Protein AF-A0A1Q3C6T0-F1 (afdb_monomer_lite)

Sequence (145 aa):
PLDIAKRVFYPDWHYYINHAQKTQTCYEFILVDTNSIKINPKPDPKNPRLITHTLVFIQKILTLSDWGQNPHHFKQFTASFDLPIYNYFDYMDAWKYTFLFQNIESRHSWFFCFHKTFGAILIHLYLPFNSNLFIVLQPIFIIYN

Foldseek 3Di:
DVVVQPVQDDVQADDHDPDPVLDLVVLVQLCVQVVQKDKDFDADPVGNVWGQEIEIEGEDDADPVNQVDDQPDWDAGPDDDPDGTDGNVSNLVSVVRNVSGATPVRRYYYHYHYDPPPPPVCVPPDPPPPDDDPPPPPDDPPPDD

Structure (mmCIF, N/CA/C/O backbone):
data_AF-A0A1Q3C6T0-F1
#
_entry.id   AF-A0A1Q3C6T0-F1
#
loop_
_atom_site.group_PDB
_atom_site.id
_atom_site.type_symbol
_atom_site.label_atom_id
_atom_site.label_alt_id
_atom_site.label_comp_id
_atom_site.label_asym_id
_atom_site.label_entity_id
_atom_site.label_seq_id
_atom_site.pdbx_PDB_ins_code
_atom_site.Cartn_x
_atom_site.Cartn_y
_atom_site.Cartn_z
_atom_site.occupancy
_atom_site.B_iso_or_equiv
_atom_site.auth_seq_id
_atom_site.auth_comp_id
_atom_site.auth_asym_id
_atom_site.auth_atom_id
_atom_site.pdbx_PDB_model_num
ATOM 1 N N . PRO A 1 1 ? 8.328 13.536 -24.450 1.00 53.31 1 PRO A N 1
ATOM 2 C CA . PRO A 1 1 ? 7.531 13.589 -23.193 1.00 53.31 1 PRO A CA 1
ATOM 3 C C . PRO A 1 1 ? 7.986 12.567 -22.137 1.00 53.31 1 PRO A C 1
ATOM 5 O O . PRO A 1 1 ? 8.275 12.964 -21.014 1.00 53.31 1 PRO A O 1
ATOM 8 N N . LEU A 1 2 ? 8.120 11.283 -22.506 1.00 51.09 2 LEU A N 1
ATOM 9 C CA . LEU A 1 2 ? 8.552 10.204 -21.602 1.00 51.09 2 LEU A CA 1
ATOM 10 C C . LEU A 1 2 ? 9.990 10.387 -21.071 1.00 51.09 2 LEU A C 1
ATOM 12 O O . LEU A 1 2 ? 10.247 10.163 -19.893 1.00 51.09 2 LEU A O 1
ATOM 16 N N . ASP A 1 3 ? 10.911 10.874 -21.907 1.00 54.38 3 ASP A N 1
ATOM 17 C CA . ASP A 1 3 ? 12.313 11.101 -21.510 1.00 54.38 3 ASP A CA 1
ATOM 18 C C . ASP A 1 3 ? 12.502 12.275 -20.540 1.00 54.38 3 ASP A C 1
ATOM 20 O O . ASP A 1 3 ? 13.463 12.306 -19.777 1.00 54.38 3 ASP A O 1
ATOM 24 N N . ILE A 1 4 ? 11.572 13.234 -20.544 1.00 54.47 4 ILE A N 1
ATOM 25 C CA . ILE A 1 4 ? 11.574 14.361 -19.602 1.00 54.47 4 ILE A CA 1
ATOM 26 C C . ILE A 1 4 ? 11.066 13.879 -18.239 1.00 54.47 4 ILE A C 1
ATOM 28 O O . ILE A 1 4 ? 11.700 14.150 -17.225 1.00 54.47 4 ILE A O 1
ATOM 32 N N . ALA A 1 5 ? 9.984 13.092 -18.221 1.00 49.66 5 ALA A N 1
ATOM 33 C CA . ALA A 1 5 ? 9.458 12.466 -17.008 1.00 49.66 5 ALA A CA 1
ATOM 34 C C . ALA A 1 5 ? 10.525 11.624 -16.282 1.00 49.66 5 ALA A C 1
ATOM 36 O O . ALA A 1 5 ? 10.726 11.794 -15.084 1.00 49.66 5 ALA A O 1
ATOM 37 N N . LYS A 1 6 ? 11.298 10.810 -17.015 1.00 54.69 6 LYS A N 1
ATOM 38 C CA . LYS A 1 6 ? 12.396 9.998 -16.453 1.00 54.69 6 LYS A CA 1
ATOM 39 C C . LYS A 1 6 ? 13.542 10.806 -15.824 1.00 54.69 6 LYS A C 1
ATOM 41 O O . LYS A 1 6 ? 14.308 10.244 -15.054 1.00 54.69 6 LYS A O 1
ATOM 46 N N . ARG A 1 7 ? 13.697 12.093 -16.168 1.00 56.75 7 ARG A N 1
ATOM 47 C CA . ARG A 1 7 ? 14.713 12.989 -15.575 1.00 56.75 7 ARG A CA 1
ATOM 48 C C . ARG A 1 7 ? 14.203 13.762 -14.360 1.00 56.75 7 ARG A C 1
ATOM 50 O O . ARG A 1 7 ? 15.014 14.241 -13.579 1.00 56.75 7 ARG A O 1
ATOM 57 N N . VAL A 1 8 ? 12.886 13.928 -14.242 1.00 54.75 8 VAL A N 1
ATOM 58 C CA . VAL A 1 8 ? 12.242 14.681 -13.153 1.00 54.75 8 VAL A CA 1
ATOM 59 C C . VAL A 1 8 ? 11.857 13.761 -11.993 1.00 54.75 8 VAL A C 1
ATOM 61 O O . VAL A 1 8 ? 11.873 14.189 -10.842 1.00 54.75 8 VAL A O 1
ATOM 64 N N . PHE A 1 9 ? 11.537 12.498 -12.275 1.00 49.41 9 PHE A N 1
ATOM 65 C CA . PHE A 1 9 ? 11.220 11.502 -11.256 1.00 49.41 9 PHE A CA 1
ATOM 66 C C . PHE A 1 9 ? 12.471 10.728 -10.824 1.00 49.41 9 PHE A C 1
ATOM 68 O O . PHE A 1 9 ? 13.374 10.492 -11.627 1.00 49.41 9 PHE A O 1
ATOM 75 N N . TYR A 1 10 ? 12.524 10.325 -9.550 1.00 51.66 10 TYR A N 1
ATOM 76 C CA . TYR A 1 10 ? 13.532 9.368 -9.087 1.00 51.66 10 TYR A CA 1
ATOM 77 C C . TYR A 1 10 ? 13.418 8.051 -9.883 1.00 51.66 10 TYR A C 1
ATOM 79 O O . TYR A 1 10 ? 12.330 7.732 -10.376 1.00 51.66 10 TYR A O 1
ATOM 87 N N . PRO A 1 11 ? 14.510 7.273 -10.020 1.00 50.84 11 PRO A N 1
ATOM 88 C CA . PRO A 1 11 ? 14.446 5.949 -10.632 1.00 50.84 11 PRO A CA 1
ATOM 89 C C . PRO A 1 11 ? 13.322 5.111 -9.996 1.00 50.84 11 PRO A C 1
ATOM 91 O O . PRO A 1 11 ? 13.189 5.093 -8.775 1.00 50.84 11 PRO A O 1
ATOM 94 N N . ASP A 1 12 ? 12.498 4.475 -10.836 1.00 53.84 12 ASP A N 1
ATOM 95 C CA . ASP A 1 12 ? 11.309 3.671 -10.484 1.00 53.84 12 ASP A CA 1
ATOM 96 C C . ASP A 1 12 ? 10.070 4.440 -9.981 1.00 53.84 12 ASP A C 1
ATOM 98 O O . ASP A 1 12 ? 9.114 3.832 -9.493 1.00 53.84 12 ASP A O 1
ATOM 102 N N . TRP A 1 13 ? 10.050 5.775 -10.074 1.00 50.19 13 TRP A N 1
ATOM 103 C CA . TRP A 1 13 ? 8.946 6.595 -9.559 1.00 50.19 13 TRP A CA 1
ATOM 104 C C . TRP A 1 13 ? 8.104 7.203 -10.686 1.00 50.19 13 TRP A C 1
ATOM 106 O O . TRP A 1 13 ? 8.623 7.677 -11.694 1.00 50.19 13 TRP A O 1
ATOM 116 N N . HIS A 1 14 ? 6.780 7.223 -10.492 1.00 55.97 14 HIS A N 1
ATOM 117 C CA . HIS A 1 14 ? 5.806 7.672 -11.502 1.00 55.97 14 HIS A CA 1
ATOM 118 C C . HIS A 1 14 ? 5.020 8.931 -11.085 1.00 55.97 14 HIS A C 1
ATOM 120 O O . HIS A 1 14 ? 4.034 9.286 -11.728 1.00 55.97 14 HIS A O 1
ATOM 126 N N . TYR A 1 15 ? 5.428 9.613 -10.008 1.00 59.00 15 TYR A N 1
ATOM 127 C CA . TYR A 1 15 ? 4.803 10.846 -9.514 1.00 59.00 15 TYR A CA 1
ATOM 128 C C . TYR A 1 15 ? 5.840 11.787 -8.882 1.00 59.00 15 TYR A C 1
ATOM 130 O O . TYR A 1 15 ? 6.956 11.378 -8.563 1.00 59.00 15 TYR A O 1
ATOM 138 N N . TYR A 1 16 ? 5.484 13.068 -8.724 1.00 46.72 16 TYR A N 1
ATOM 139 C CA . TYR A 1 16 ? 6.320 14.052 -8.030 1.00 46.72 16 TYR A CA 1
ATOM 140 C C . TYR A 1 16 ? 6.196 13.849 -6.518 1.00 46.72 16 TYR A C 1
ATOM 142 O O . TYR A 1 16 ? 5.097 13.916 -5.966 1.00 46.72 16 TYR A O 1
ATOM 150 N N . ILE A 1 17 ? 7.316 13.596 -5.847 1.00 51.78 17 ILE A N 1
ATOM 151 C CA . ILE A 1 17 ? 7.364 13.419 -4.398 1.00 51.78 17 ILE A CA 1
ATOM 152 C C . ILE A 1 17 ? 7.879 14.709 -3.756 1.00 51.78 17 ILE A C 1
ATOM 154 O O . ILE A 1 17 ? 8.966 15.178 -4.074 1.00 51.78 17 ILE A O 1
ATOM 158 N N . ASN A 1 18 ? 7.132 15.236 -2.782 1.00 53.22 18 ASN A N 1
ATOM 159 C CA . ASN A 1 18 ? 7.563 16.380 -1.966 1.00 53.22 18 ASN A CA 1
ATOM 160 C C . ASN A 1 18 ? 8.611 16.005 -0.891 1.00 53.22 18 ASN A C 1
ATOM 162 O O . ASN A 1 18 ? 9.226 16.888 -0.302 1.00 53.22 18 ASN A O 1
ATOM 166 N N . HIS A 1 19 ? 8.827 14.710 -0.627 1.00 59.56 19 HIS A N 1
ATOM 167 C CA . HIS A 1 19 ? 9.757 14.200 0.390 1.00 59.56 19 HIS A CA 1
ATOM 168 C C . HIS A 1 19 ? 10.515 12.959 -0.093 1.00 59.56 19 HIS A C 1
ATOM 170 O O . HIS A 1 19 ? 9.947 11.874 -0.088 1.00 59.56 19 HIS A O 1
ATOM 176 N N . ALA A 1 20 ? 11.796 13.091 -0.451 1.00 58.88 20 ALA A N 1
ATOM 177 C CA . ALA A 1 20 ? 12.618 12.044 -1.087 1.00 58.88 20 ALA A CA 1
ATOM 178 C C . ALA A 1 20 ? 12.624 10.658 -0.400 1.00 58.88 20 ALA A C 1
ATOM 180 O O . ALA A 1 20 ? 12.983 9.667 -1.024 1.00 58.88 20 ALA A O 1
ATOM 181 N N . GLN A 1 21 ? 12.216 10.568 0.867 1.00 63.59 21 GLN A N 1
ATOM 182 C CA . GLN A 1 21 ? 12.135 9.312 1.614 1.00 63.59 21 GLN A CA 1
ATOM 183 C C . GLN A 1 21 ? 10.758 8.625 1.528 1.00 63.59 21 GLN A C 1
ATOM 185 O O . GLN A 1 21 ? 10.672 7.422 1.753 1.00 63.59 21 GLN A O 1
ATOM 190 N N . LYS A 1 22 ? 9.675 9.342 1.185 1.00 72.38 22 LYS A N 1
ATOM 191 C CA . LYS A 1 22 ? 8.305 8.797 1.084 1.00 72.38 22 LYS A CA 1
ATOM 192 C C . LYS A 1 22 ? 8.099 8.090 -0.251 1.00 72.38 22 LYS A C 1
ATOM 194 O O . LYS A 1 22 ? 7.383 8.555 -1.141 1.00 72.38 22 LYS A O 1
ATOM 199 N N . THR A 1 23 ? 8.808 6.978 -0.375 1.00 79.44 23 THR A N 1
ATOM 200 C CA . THR A 1 23 ? 8.789 6.115 -1.546 1.00 79.44 23 THR A CA 1
ATOM 201 C C . THR A 1 23 ? 7.433 5.429 -1.680 1.00 79.44 23 THR A C 1
ATOM 203 O O . THR A 1 23 ? 6.669 5.311 -0.721 1.00 79.44 23 THR A O 1
ATOM 206 N N . GLN A 1 24 ? 7.137 4.912 -2.864 1.00 79.88 24 GLN A N 1
ATOM 207 C CA . GLN A 1 24 ? 5.949 4.090 -3.052 1.00 79.88 24 GLN A CA 1
ATOM 208 C C . GLN A 1 24 ? 5.956 2.840 -2.151 1.00 79.88 24 GLN A C 1
ATOM 210 O O . GLN A 1 24 ? 4.914 2.461 -1.622 1.00 79.88 24 GLN A O 1
ATOM 215 N N . THR A 1 25 ? 7.131 2.243 -1.919 1.00 84.44 25 THR A N 1
ATOM 216 C CA . THR A 1 25 ? 7.312 1.134 -0.970 1.00 84.44 25 THR A CA 1
ATOM 217 C C . THR A 1 25 ? 6.952 1.552 0.453 1.00 84.44 25 THR A C 1
ATOM 219 O O . THR A 1 25 ? 6.316 0.781 1.158 1.00 84.44 25 THR A O 1
ATOM 222 N N . CYS A 1 26 ? 7.286 2.779 0.868 1.00 86.75 26 CYS A N 1
ATOM 223 C CA . CYS A 1 26 ? 6.865 3.310 2.166 1.00 86.75 26 CYS A CA 1
ATOM 224 C C . CYS A 1 26 ? 5.336 3.359 2.276 1.00 86.75 26 CYS A C 1
ATOM 226 O O . CYS A 1 26 ? 4.767 2.849 3.236 1.00 86.75 26 CYS A O 1
ATOM 228 N N . TYR A 1 27 ? 4.660 3.898 1.263 1.00 89.50 27 TYR A N 1
ATOM 229 C CA . TYR A 1 27 ? 3.200 3.962 1.245 1.00 89.50 27 TYR A CA 1
ATOM 230 C C . TYR A 1 27 ? 2.543 2.577 1.246 1.00 89.50 27 TYR A C 1
ATOM 232 O O . TYR A 1 27 ? 1.628 2.328 2.027 1.00 89.50 27 TYR A O 1
ATOM 240 N N . GLU A 1 28 ? 3.039 1.641 0.432 1.00 90.81 28 GLU A N 1
ATOM 241 C CA . GLU A 1 28 ? 2.602 0.241 0.487 1.00 90.81 28 GLU A CA 1
ATOM 242 C C . GLU A 1 28 ? 2.751 -0.335 1.901 1.00 90.81 28 GLU A C 1
ATOM 244 O O . GLU A 1 28 ? 1.816 -0.932 2.438 1.00 90.81 28 GLU A O 1
ATOM 249 N N . PHE A 1 29 ? 3.898 -0.086 2.532 1.00 90.81 29 PHE A N 1
ATOM 250 C CA . PHE A 1 29 ? 4.197 -0.583 3.863 1.00 90.81 29 PHE A CA 1
ATOM 251 C C . PHE A 1 29 ? 3.277 0.007 4.935 1.00 90.81 29 PHE A C 1
ATOM 253 O O . PHE A 1 29 ? 2.817 -0.733 5.798 1.00 90.81 29 PHE A O 1
ATOM 260 N N . ILE A 1 30 ? 2.906 1.291 4.846 1.00 92.56 30 ILE A N 1
ATOM 261 C CA . ILE A 1 30 ? 1.909 1.914 5.737 1.00 92.56 30 ILE A CA 1
ATOM 262 C C . ILE A 1 30 ? 0.566 1.171 5.664 1.00 92.56 30 ILE A C 1
ATOM 264 O O . ILE A 1 30 ? -0.056 0.885 6.694 1.00 92.56 30 ILE A O 1
ATOM 268 N N . LEU A 1 31 ? 0.103 0.819 4.461 1.00 93.12 31 LEU A N 1
ATOM 269 C CA . LEU A 1 31 ? -1.165 0.102 4.298 1.00 93.12 31 LEU A CA 1
ATOM 270 C C . LEU A 1 31 ? -1.097 -1.339 4.829 1.00 93.12 31 LEU A C 1
ATOM 272 O O . LEU A 1 31 ? -2.096 -1.847 5.347 1.00 93.12 31 LEU A O 1
ATOM 276 N N . VAL A 1 32 ? 0.063 -1.990 4.722 1.00 92.94 32 VAL A N 1
ATOM 277 C CA . VAL A 1 32 ? 0.297 -3.340 5.256 1.00 92.94 32 VAL A CA 1
ATOM 278 C C . VAL A 1 32 ? 0.417 -3.323 6.784 1.00 92.94 32 VAL A C 1
ATOM 280 O O . VAL A 1 32 ? -0.283 -4.083 7.449 1.00 92.94 32 VAL A O 1
ATOM 283 N N . ASP A 1 33 ? 1.228 -2.427 7.352 1.00 92.62 33 ASP A N 1
ATOM 284 C CA . ASP A 1 33 ? 1.478 -2.300 8.798 1.00 92.62 33 ASP A CA 1
ATOM 285 C C . ASP A 1 33 ? 0.193 -1.969 9.573 1.00 92.62 33 ASP A C 1
ATOM 287 O O . ASP A 1 33 ? -0.124 -2.577 10.595 1.00 92.62 33 ASP A O 1
ATOM 291 N N . THR A 1 34 ? -0.646 -1.092 9.013 1.00 92.25 34 THR A N 1
ATOM 292 C CA . THR A 1 34 ? -1.965 -0.774 9.586 1.00 92.25 34 THR A CA 1
ATOM 293 C C . THR A 1 34 ? -2.994 -1.903 9.439 1.00 92.25 34 THR A C 1
ATOM 295 O O . THR A 1 34 ? -4.126 -1.768 9.917 1.00 92.25 34 THR A O 1
ATOM 298 N N . ASN A 1 35 ? -2.633 -3.028 8.807 1.00 92.94 35 ASN A N 1
ATOM 299 C CA . ASN A 1 35 ? -3.524 -4.124 8.419 1.00 92.94 35 ASN A CA 1
ATOM 300 C C . ASN A 1 35 ? -4.703 -3.662 7.547 1.00 92.94 35 ASN A C 1
ATOM 302 O O . ASN A 1 35 ? -5.791 -4.238 7.601 1.00 92.94 35 ASN A O 1
ATOM 306 N N . SER A 1 36 ? -4.509 -2.596 6.771 1.00 91.31 36 SER A N 1
ATOM 307 C CA . SER A 1 36 ? -5.534 -2.052 5.879 1.00 91.31 36 SER A CA 1
ATOM 308 C C . SER A 1 36 ? -5.648 -2.868 4.598 1.00 91.31 36 SER A C 1
ATOM 310 O O . SER A 1 36 ? -6.756 -3.078 4.101 1.00 91.31 36 SER A O 1
ATOM 312 N N . ILE A 1 37 ? -4.526 -3.402 4.105 1.00 92.25 37 ILE A N 1
ATOM 313 C CA . ILE A 1 37 ? -4.485 -4.284 2.935 1.00 92.25 37 ILE A CA 1
ATOM 314 C C . ILE A 1 37 ? -3.662 -5.550 3.193 1.00 92.25 37 ILE A C 1
ATOM 316 O O . ILE A 1 37 ? -2.859 -5.617 4.119 1.00 92.25 37 ILE A O 1
ATOM 320 N N . LYS A 1 38 ? -3.857 -6.556 2.343 1.00 91.94 38 LYS A N 1
ATOM 321 C CA . LYS A 1 38 ? -2.911 -7.648 2.082 1.00 91.94 38 LYS A CA 1
ATOM 322 C C . LYS A 1 38 ? -2.590 -7.642 0.598 1.00 91.94 38 LYS A C 1
ATOM 324 O O . LYS A 1 38 ? -3.501 -7.537 -0.217 1.00 91.94 38 LYS A O 1
ATOM 329 N N . ILE A 1 39 ? -1.323 -7.789 0.251 1.00 91.25 39 ILE A N 1
ATOM 330 C CA . ILE A 1 39 ? -0.868 -7.824 -1.139 1.00 91.25 39 ILE A CA 1
ATOM 331 C C . ILE A 1 39 ? -0.400 -9.228 -1.512 1.00 91.25 39 ILE A C 1
ATOM 333 O O . ILE A 1 39 ? 0.129 -9.967 -0.683 1.00 91.25 39 ILE A O 1
ATOM 337 N N . ASN A 1 40 ? -0.620 -9.610 -2.763 1.00 92.00 40 ASN A N 1
ATOM 338 C CA . ASN A 1 40 ? -0.179 -10.878 -3.329 1.00 92.00 40 ASN A CA 1
ATOM 339 C C . ASN A 1 40 ? 0.317 -10.621 -4.761 1.00 92.00 40 ASN A C 1
ATOM 341 O O . ASN A 1 40 ? -0.480 -10.698 -5.706 1.00 92.00 40 ASN A O 1
ATOM 345 N N . PRO A 1 41 ? 1.599 -10.241 -4.919 1.00 91.19 41 PRO A N 1
ATOM 346 C CA . PRO A 1 41 ? 2.196 -9.985 -6.222 1.00 91.19 41 PRO A CA 1
ATOM 347 C C . PRO A 1 41 ? 2.301 -11.279 -7.034 1.00 91.19 41 PRO A C 1
ATOM 349 O O . PRO A 1 41 ? 2.605 -12.352 -6.508 1.00 91.19 41 PRO A O 1
ATOM 352 N N . LYS A 1 42 ? 2.042 -11.175 -8.336 1.00 91.44 42 LYS A N 1
ATOM 353 C CA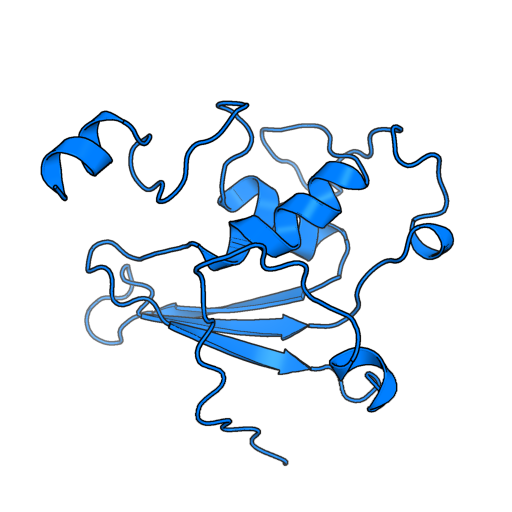 . LYS A 1 42 ? 2.046 -12.282 -9.292 1.00 91.44 42 LYS A CA 1
ATOM 354 C C . LYS A 1 42 ? 3.155 -12.069 -10.326 1.00 91.44 42 LYS A C 1
ATOM 356 O O . LYS A 1 42 ? 3.023 -11.215 -11.213 1.00 91.44 42 LYS A O 1
ATOM 361 N N . PRO A 1 43 ? 4.268 -12.809 -10.203 1.00 92.44 43 PRO A N 1
ATOM 362 C CA . PRO A 1 43 ? 5.367 -12.705 -11.147 1.00 92.44 43 PRO A CA 1
ATOM 363 C C . PRO A 1 43 ? 5.023 -13.357 -12.492 1.00 92.44 43 PRO A C 1
ATOM 365 O O . PRO A 1 43 ? 4.162 -14.235 -12.568 1.00 92.44 43 PRO A O 1
ATOM 368 N N . ASP A 1 44 ? 5.709 -12.936 -13.552 1.00 89.62 44 ASP A N 1
ATOM 369 C CA . ASP A 1 44 ? 5.640 -13.597 -14.853 1.00 89.62 44 ASP A CA 1
ATOM 370 C C . ASP A 1 44 ? 6.209 -15.031 -14.745 1.00 89.62 44 ASP A C 1
ATOM 372 O O . ASP A 1 44 ? 7.319 -15.206 -14.231 1.00 89.62 44 ASP A O 1
ATOM 376 N N . PRO A 1 45 ? 5.509 -16.070 -15.246 1.00 90.50 45 PRO A N 1
ATOM 377 C CA . PRO A 1 45 ? 6.010 -17.447 -15.220 1.00 90.50 45 PRO A CA 1
ATOM 378 C C . PRO A 1 45 ? 7.350 -17.646 -15.946 1.00 90.50 45 PRO A C 1
ATOM 380 O O . PRO A 1 45 ? 8.115 -18.542 -15.597 1.00 90.50 45 PRO A O 1
ATOM 383 N N . LYS A 1 46 ? 7.632 -16.829 -16.966 1.00 92.88 46 LYS A N 1
ATOM 384 C CA . LYS A 1 46 ? 8.866 -16.837 -17.763 1.00 92.88 46 LYS A CA 1
ATOM 385 C C . LYS A 1 46 ? 9.925 -15.890 -17.199 1.00 92.88 46 LYS A C 1
ATOM 387 O O . LYS A 1 46 ? 11.109 -16.103 -17.446 1.00 92.88 46 LYS A O 1
ATOM 392 N N . ASN A 1 47 ? 9.523 -14.862 -16.449 1.00 89.69 47 ASN A N 1
ATOM 393 C CA . ASN A 1 47 ? 10.431 -13.929 -15.784 1.00 89.69 47 ASN A CA 1
ATOM 394 C C . ASN A 1 47 ? 9.987 -13.637 -14.338 1.00 89.69 47 ASN A C 1
ATOM 396 O O . ASN A 1 47 ? 9.307 -12.639 -14.087 1.00 89.69 47 ASN A O 1
ATOM 400 N N . PRO A 1 48 ? 10.445 -14.433 -13.354 1.00 88.81 48 PRO A N 1
ATOM 401 C CA . PRO A 1 48 ? 10.030 -14.282 -11.962 1.00 88.81 48 PRO A CA 1
ATOM 402 C C . PRO A 1 48 ? 10.351 -12.923 -11.318 1.00 88.81 48 PRO A C 1
ATOM 404 O O . PRO A 1 48 ? 9.787 -12.590 -10.280 1.00 88.81 48 PRO A O 1
ATOM 407 N N . ARG A 1 49 ? 11.260 -12.133 -11.910 1.00 87.31 49 ARG A N 1
ATOM 408 C CA . ARG A 1 49 ? 11.605 -10.783 -11.429 1.00 87.31 49 ARG A CA 1
ATOM 409 C C . ARG A 1 49 ? 10.603 -9.719 -11.878 1.00 87.31 49 ARG A C 1
ATOM 411 O O . ARG A 1 49 ? 10.596 -8.623 -11.326 1.00 87.31 49 ARG A O 1
ATOM 418 N N . LEU A 1 50 ? 9.780 -10.016 -12.882 1.00 88.88 50 LEU A N 1
ATOM 419 C CA . LEU A 1 50 ? 8.782 -9.101 -13.413 1.00 88.88 50 LEU A CA 1
ATOM 420 C C . LEU A 1 50 ? 7.435 -9.366 -12.744 1.00 88.88 50 LEU A C 1
ATOM 422 O O . LEU A 1 50 ? 6.779 -10.365 -13.031 1.00 88.88 50 LEU A O 1
ATOM 426 N N . ILE A 1 51 ? 6.986 -8.452 -11.886 1.00 88.69 51 ILE A N 1
ATOM 427 C CA . ILE A 1 51 ? 5.623 -8.510 -11.348 1.00 88.69 51 ILE A CA 1
ATOM 428 C C . ILE A 1 51 ? 4.650 -7.978 -12.403 1.00 88.69 51 ILE A C 1
ATOM 430 O O . ILE A 1 51 ? 4.635 -6.784 -12.722 1.00 88.69 51 ILE A O 1
ATOM 434 N N . THR A 1 52 ? 3.832 -8.875 -12.951 1.00 87.62 52 THR A N 1
ATOM 435 C CA . THR A 1 52 ? 2.857 -8.540 -14.001 1.00 87.62 52 THR A CA 1
ATOM 436 C C . THR A 1 52 ? 1.598 -7.935 -13.404 1.00 87.62 52 THR A C 1
ATOM 438 O O . THR A 1 52 ? 1.087 -6.934 -13.901 1.00 87.62 52 THR A O 1
ATOM 441 N N . HIS A 1 53 ? 1.128 -8.501 -12.296 1.00 86.50 53 HIS A N 1
ATOM 442 C CA . HIS A 1 53 ? -0.033 -7.998 -11.588 1.00 86.50 53 HIS A CA 1
ATOM 443 C C . HIS A 1 53 ? 0.064 -8.234 -10.088 1.00 86.50 53 HIS A C 1
ATOM 445 O O . HIS A 1 53 ? 0.766 -9.136 -9.643 1.00 86.50 53 HIS A O 1
ATOM 451 N N . THR A 1 54 ? -0.656 -7.441 -9.304 1.00 87.69 54 THR A N 1
ATOM 452 C CA . THR A 1 54 ? -0.750 -7.615 -7.851 1.00 87.69 54 THR A CA 1
ATOM 453 C C . THR A 1 54 ? -2.208 -7.706 -7.439 1.00 87.69 54 THR A C 1
ATOM 455 O O . THR A 1 54 ? -3.014 -6.841 -7.783 1.00 87.69 54 THR A O 1
ATOM 458 N N . LEU A 1 55 ? -2.551 -8.754 -6.685 1.00 88.94 55 LEU A N 1
ATOM 459 C CA . LEU A 1 55 ? -3.845 -8.839 -6.012 1.00 88.94 55 LEU A CA 1
ATOM 460 C C . LEU A 1 55 ? -3.760 -8.082 -4.683 1.00 88.94 55 LEU A C 1
ATOM 462 O O . LEU A 1 55 ? -2.860 -8.333 -3.881 1.00 88.94 55 LEU A O 1
ATOM 466 N N . VAL A 1 56 ? -4.714 -7.197 -4.435 1.00 89.56 56 VAL A N 1
ATOM 467 C CA . VAL A 1 56 ? -4.827 -6.380 -3.228 1.00 89.56 56 VAL A CA 1
ATOM 468 C C . VAL A 1 56 ? -6.124 -6.742 -2.533 1.00 89.56 56 VAL A C 1
ATOM 470 O O . VAL A 1 56 ? -7.209 -6.521 -3.059 1.00 89.56 56 VAL A O 1
ATOM 473 N N . PHE A 1 57 ? -6.019 -7.283 -1.330 1.00 89.12 57 PHE A N 1
ATOM 474 C CA . PHE A 1 57 ? -7.150 -7.563 -0.462 1.00 89.12 57 PHE A CA 1
ATOM 475 C C . PHE A 1 57 ? -7.313 -6.410 0.518 1.00 89.12 57 PHE A C 1
ATOM 477 O O . PHE A 1 57 ? -6.553 -6.295 1.480 1.00 89.12 57 PHE A O 1
ATOM 484 N N . ILE A 1 58 ? -8.300 -5.558 0.277 1.00 87.31 58 ILE A N 1
ATOM 485 C CA . ILE A 1 58 ? -8.660 -4.458 1.164 1.00 87.31 58 ILE A CA 1
ATOM 486 C C . ILE A 1 58 ? -9.405 -5.043 2.367 1.00 87.31 58 ILE A C 1
ATOM 488 O O . ILE A 1 58 ? -10.445 -5.687 2.216 1.00 87.31 58 ILE A O 1
ATOM 492 N N . GLN A 1 59 ? -8.846 -4.845 3.562 1.00 87.75 59 GLN A N 1
ATOM 493 C CA . GLN A 1 59 ? -9.345 -5.372 4.837 1.00 87.75 59 GLN A CA 1
ATOM 494 C C . GLN A 1 59 ? -10.089 -4.317 5.657 1.00 87.75 59 GLN A C 1
ATOM 496 O O . GLN A 1 59 ? -11.118 -4.629 6.249 1.00 87.75 59 GLN A O 1
ATOM 501 N N . LYS A 1 60 ? -9.588 -3.077 5.677 1.00 85.94 60 LYS A N 1
ATOM 502 C CA . LYS A 1 60 ? -10.218 -1.929 6.346 1.00 85.94 60 LYS A CA 1
ATOM 503 C C . LYS A 1 60 ? -9.675 -0.617 5.784 1.00 85.94 60 LYS A C 1
ATOM 505 O O . LYS A 1 60 ? -8.554 -0.576 5.284 1.00 85.94 60 LYS A O 1
ATOM 510 N N . ILE A 1 61 ? -10.464 0.443 5.910 1.00 87.44 61 ILE A N 1
ATOM 511 C CA . ILE A 1 61 ? -10.018 1.826 5.728 1.00 87.44 61 ILE A CA 1
ATOM 512 C C . ILE A 1 61 ? -10.199 2.502 7.081 1.00 87.44 61 ILE A C 1
ATOM 514 O O . ILE A 1 61 ? -11.309 2.519 7.606 1.00 87.44 61 ILE A O 1
ATOM 518 N N . LEU A 1 62 ? -9.108 2.986 7.669 1.00 87.25 62 LEU A N 1
ATOM 519 C CA . LEU A 1 62 ? -9.142 3.631 8.975 1.00 87.25 62 LEU A CA 1
ATOM 520 C C . LEU A 1 62 ? -9.705 5.041 8.824 1.00 87.25 62 LEU A C 1
ATOM 522 O O . LEU A 1 62 ? -9.155 5.856 8.085 1.00 87.25 62 LEU A O 1
ATOM 526 N N . THR A 1 63 ? -10.777 5.336 9.550 1.00 85.19 63 THR A N 1
ATOM 527 C CA . THR A 1 63 ? -11.230 6.714 9.740 1.00 85.19 63 THR A CA 1
ATOM 528 C C . THR A 1 63 ? -10.373 7.418 10.793 1.00 85.19 63 THR A C 1
ATOM 530 O O . THR A 1 63 ? -9.616 6.788 11.535 1.00 85.19 63 THR A O 1
ATOM 533 N N . LEU A 1 64 ? -10.539 8.736 10.925 1.00 83.62 64 LEU A N 1
ATOM 534 C CA . LEU A 1 64 ? -9.954 9.500 12.033 1.00 83.62 64 LEU A CA 1
ATOM 535 C C . LEU A 1 64 ? -10.330 8.923 13.408 1.00 83.62 64 LEU A C 1
ATOM 537 O O . LEU A 1 64 ? -9.507 8.935 14.319 1.00 83.62 64 LEU A O 1
ATOM 541 N N . SER A 1 65 ? -11.551 8.396 13.553 1.00 85.00 65 SER A N 1
ATOM 542 C CA . SER A 1 65 ? -12.001 7.764 14.798 1.00 85.00 65 SER A CA 1
ATOM 543 C C . SER A 1 65 ? -11.267 6.446 15.054 1.00 85.00 65 SER A C 1
ATOM 545 O O . SER A 1 65 ? -10.832 6.194 16.174 1.00 85.00 65 SER A O 1
ATOM 547 N N . ASP A 1 66 ? -11.076 5.628 14.014 1.00 87.56 66 ASP A N 1
ATOM 548 C CA . ASP A 1 66 ? -10.349 4.353 14.114 1.00 87.56 66 ASP A CA 1
ATOM 549 C C . ASP A 1 66 ? -8.843 4.553 14.330 1.00 87.56 66 ASP A C 1
ATOM 551 O O . ASP A 1 66 ? -8.155 3.666 14.835 1.00 87.56 66 ASP A O 1
ATOM 555 N N . TRP A 1 67 ? -8.310 5.719 13.945 1.00 89.44 67 TRP A N 1
ATOM 556 C CA . TRP A 1 67 ? -6.900 6.056 14.127 1.00 89.44 67 TRP A CA 1
ATOM 557 C C . TRP A 1 67 ? -6.495 6.133 15.606 1.00 89.44 67 TRP A C 1
ATOM 559 O O . TRP A 1 67 ? -5.341 5.826 15.937 1.00 89.44 67 TRP A O 1
ATOM 569 N N . GLY A 1 68 ? -7.437 6.522 16.476 1.00 85.75 68 GLY A N 1
ATOM 570 C CA . GLY A 1 68 ? -7.328 6.470 17.939 1.00 85.75 68 GLY A CA 1
ATOM 571 C C . GLY A 1 68 ? -6.338 7.452 18.579 1.00 85.75 68 GLY A C 1
ATOM 572 O O . GLY A 1 68 ? -6.126 7.399 19.787 1.00 85.75 68 GLY A O 1
ATOM 573 N N . GLN A 1 69 ? -5.707 8.334 17.797 1.00 84.81 69 GLN A N 1
ATOM 574 C CA . GLN A 1 69 ? -4.711 9.314 18.251 1.00 84.81 69 GLN A CA 1
ATOM 575 C C . GLN A 1 69 ? -4.853 10.634 17.483 1.00 84.81 69 GLN A C 1
ATOM 577 O O . GLN A 1 69 ? -5.595 10.720 16.505 1.00 84.81 69 GLN A O 1
ATOM 582 N N . ASN A 1 70 ? -4.119 11.672 17.897 1.00 88.56 70 ASN A N 1
ATOM 583 C CA . ASN A 1 70 ? -4.045 12.908 17.121 1.00 88.56 70 ASN A CA 1
ATOM 584 C C . ASN A 1 70 ? -3.515 12.598 15.695 1.00 88.56 70 ASN A C 1
ATOM 586 O O . ASN A 1 70 ? -2.483 11.936 15.579 1.00 88.56 70 ASN A O 1
ATOM 590 N N . PRO A 1 71 ? -4.169 13.068 14.615 1.00 87.44 71 PRO A N 1
ATOM 591 C CA . PRO A 1 71 ? -3.767 12.789 13.229 1.00 87.44 71 PRO A CA 1
ATOM 592 C C . PRO A 1 71 ? -2.353 13.252 12.864 1.00 87.44 71 PRO A C 1
ATOM 594 O O . PRO A 1 71 ? -1.740 12.694 11.956 1.00 87.44 71 PRO A O 1
ATOM 597 N N . HIS A 1 72 ? -1.833 14.255 13.575 1.00 86.06 72 HIS A N 1
ATOM 598 C CA . HIS A 1 72 ? -0.471 14.765 13.416 1.00 86.06 72 HIS A CA 1
ATOM 599 C C . HIS A 1 72 ? 0.566 13.971 14.217 1.00 86.06 72 HIS A C 1
ATOM 601 O O . HIS A 1 72 ? 1.764 14.168 14.022 1.00 86.06 72 HIS A O 1
ATOM 607 N N . HIS A 1 73 ? 0.128 13.095 15.126 1.00 88.56 73 HIS A N 1
ATOM 608 C CA . HIS A 1 73 ? 1.033 12.262 15.901 1.00 88.56 73 HIS A CA 1
ATOM 609 C C . HIS A 1 73 ? 1.610 11.151 15.026 1.00 88.56 73 HIS A C 1
ATOM 611 O O . HIS A 1 73 ? 0.896 10.472 14.284 1.00 88.56 73 HIS A O 1
ATOM 617 N N . PHE A 1 74 ? 2.918 10.974 15.144 1.00 88.31 74 PHE A N 1
ATOM 618 C CA . PHE A 1 74 ? 3.673 9.989 14.397 1.00 88.31 74 PHE A CA 1
ATOM 619 C C . PHE A 1 74 ? 3.637 8.624 15.092 1.00 88.31 74 PHE A C 1
ATOM 621 O O . PHE A 1 74 ? 3.946 8.512 16.275 1.00 88.31 74 PHE A O 1
ATOM 628 N N . LYS A 1 75 ? 3.286 7.583 14.342 1.00 88.12 75 LYS A N 1
ATOM 629 C CA . LYS A 1 75 ? 3.404 6.173 14.715 1.00 88.12 75 LYS A CA 1
ATOM 630 C C . LYS A 1 75 ? 4.695 5.605 14.151 1.00 88.12 75 LYS A C 1
ATOM 632 O O . LYS A 1 75 ? 5.130 6.025 13.083 1.00 88.12 75 LYS A O 1
ATOM 637 N N . GLN A 1 76 ? 5.285 4.651 14.859 1.00 87.94 76 GLN A N 1
ATOM 638 C CA . GLN A 1 76 ? 6.394 3.853 14.345 1.00 87.94 76 GLN A CA 1
ATOM 639 C C . GLN A 1 76 ? 5.858 2.619 13.628 1.00 87.94 76 GLN A C 1
ATOM 641 O O . GLN A 1 76 ? 4.805 2.099 14.001 1.00 87.94 76 GLN A O 1
ATOM 646 N N . PHE A 1 77 ? 6.584 2.149 12.617 1.00 86.06 77 PHE A N 1
ATOM 647 C CA . PHE A 1 77 ? 6.276 0.863 12.000 1.00 86.06 77 PHE A CA 1
ATOM 648 C C . PHE A 1 77 ? 6.504 -0.283 12.983 1.00 86.06 77 PHE A C 1
ATOM 650 O O . PHE A 1 77 ? 7.453 -0.270 13.767 1.00 86.06 77 PHE A O 1
ATOM 657 N N . THR A 1 78 ? 5.652 -1.303 12.906 1.00 84.38 78 THR A N 1
ATOM 658 C CA . THR A 1 78 ? 5.787 -2.515 13.727 1.00 84.38 78 THR A CA 1
ATOM 659 C C . THR A 1 78 ? 7.009 -3.337 13.311 1.00 84.38 78 THR A C 1
ATOM 661 O O . THR A 1 78 ? 7.623 -4.015 14.133 1.00 84.38 78 THR A O 1
ATOM 664 N N . ALA A 1 79 ? 7.368 -3.284 12.028 1.00 78.88 79 ALA A N 1
ATOM 665 C CA . ALA A 1 79 ? 8.535 -3.949 11.463 1.00 78.88 79 ALA A CA 1
ATOM 666 C C . ALA A 1 79 ? 9.626 -2.931 11.093 1.00 78.88 79 ALA A C 1
ATOM 668 O O . ALA A 1 79 ? 9.338 -1.770 10.809 1.00 78.88 79 ALA A O 1
ATOM 669 N N . SER A 1 80 ? 10.888 -3.375 11.099 1.00 73.94 80 SER A N 1
ATOM 670 C CA . SER A 1 80 ? 12.036 -2.517 10.782 1.00 73.94 80 SER A CA 1
ATOM 671 C C . SER A 1 80 ? 11.929 -1.999 9.348 1.00 73.94 80 SER A C 1
ATOM 673 O O . SER A 1 80 ? 12.004 -2.780 8.400 1.00 73.94 80 SER A O 1
ATOM 675 N N . PHE A 1 81 ? 11.768 -0.687 9.200 1.00 72.88 81 PHE A N 1
ATOM 676 C CA . PHE A 1 81 ? 11.709 0.011 7.921 1.00 72.88 81 PHE A CA 1
ATOM 677 C C . PHE A 1 81 ? 12.580 1.269 7.991 1.00 72.88 81 PHE A C 1
ATOM 679 O O . PHE A 1 81 ? 12.675 1.898 9.045 1.00 72.88 81 PHE A O 1
ATOM 686 N N . ASP A 1 82 ? 13.226 1.627 6.878 1.00 66.62 82 ASP A N 1
ATOM 687 C CA . ASP A 1 82 ? 14.227 2.707 6.835 1.00 66.62 82 ASP A CA 1
ATOM 688 C C . ASP A 1 82 ? 13.647 4.083 7.198 1.00 66.62 82 ASP A C 1
ATOM 690 O O . ASP A 1 82 ? 14.354 4.958 7.699 1.00 66.62 82 ASP A O 1
ATOM 694 N N . LEU A 1 83 ? 12.343 4.275 6.978 1.00 68.75 83 LEU A N 1
ATOM 695 C CA . LEU A 1 83 ? 11.600 5.394 7.543 1.00 68.75 83 LEU A CA 1
ATOM 696 C C . LEU A 1 83 ? 11.012 4.989 8.894 1.00 68.75 83 LEU A C 1
ATOM 698 O O . LEU A 1 83 ? 10.179 4.088 8.929 1.00 68.75 83 LEU A O 1
ATOM 702 N N . PRO A 1 84 ? 11.362 5.665 9.999 1.00 70.81 84 PRO A N 1
ATOM 703 C CA . PRO A 1 84 ? 10.969 5.191 11.316 1.00 70.81 84 PRO A CA 1
ATOM 704 C C . PRO A 1 84 ? 9.516 5.519 11.668 1.00 70.81 84 PRO A C 1
ATOM 706 O O . PRO A 1 84 ? 8.983 4.896 12.582 1.00 70.81 84 PRO A O 1
ATOM 709 N N . ILE A 1 85 ? 8.882 6.498 11.004 1.00 86.69 85 ILE A N 1
ATOM 710 C CA . ILE A 1 85 ? 7.591 7.043 11.437 1.00 86.69 85 ILE A CA 1
ATOM 711 C C . ILE A 1 85 ? 6.645 7.466 10.304 1.00 86.69 85 ILE A C 1
ATOM 713 O O . ILE A 1 85 ? 7.091 7.899 9.243 1.00 86.69 85 ILE A O 1
ATOM 717 N N . TYR A 1 86 ? 5.338 7.410 10.574 1.00 90.69 86 TYR A N 1
ATOM 718 C CA . TYR A 1 86 ? 4.252 7.876 9.702 1.00 90.69 86 TYR A CA 1
ATOM 719 C C . TYR A 1 86 ? 3.061 8.399 10.524 1.00 90.69 86 TYR A C 1
ATOM 721 O O . TYR A 1 86 ? 2.880 8.009 11.673 1.00 90.69 86 TYR A O 1
ATOM 729 N N . ASN A 1 87 ? 2.233 9.285 9.974 1.00 92.00 87 ASN A N 1
ATOM 730 C CA . ASN A 1 87 ? 1.021 9.789 10.636 1.00 92.00 87 ASN A CA 1
ATOM 731 C C . ASN A 1 87 ? -0.261 9.484 9.831 1.00 92.00 87 ASN A C 1
ATOM 733 O O . ASN A 1 87 ? -0.230 8.755 8.838 1.00 92.00 87 ASN A O 1
ATOM 737 N N . TYR A 1 88 ? -1.413 10.013 10.257 1.00 90.62 88 TYR A N 1
ATOM 738 C CA . TYR A 1 88 ? -2.684 9.749 9.568 1.00 90.62 88 TYR A CA 1
ATOM 739 C C . TYR A 1 88 ? -2.725 10.340 8.150 1.00 90.62 88 TYR A C 1
ATOM 741 O O . TYR A 1 88 ? -3.321 9.759 7.248 1.00 90.62 88 TYR A O 1
ATOM 749 N N . PHE A 1 89 ? -2.086 11.487 7.922 1.00 89.44 89 PHE A N 1
ATOM 750 C CA . PHE A 1 89 ? -2.027 12.081 6.586 1.00 89.44 89 PHE A CA 1
ATOM 751 C C . PHE A 1 89 ? -1.163 11.240 5.648 1.00 89.44 89 PHE A C 1
ATOM 753 O O . PHE A 1 89 ? -1.555 11.025 4.506 1.00 89.44 89 PHE A O 1
ATOM 760 N N . ASP A 1 90 ? -0.066 10.673 6.156 1.00 90.38 90 ASP A N 1
ATOM 761 C CA . ASP A 1 90 ? 0.746 9.708 5.410 1.00 90.38 90 ASP A CA 1
ATOM 762 C C . ASP A 1 90 ? -0.053 8.447 5.060 1.00 90.38 90 ASP A C 1
ATOM 764 O O . ASP A 1 90 ? 0.081 7.916 3.962 1.00 90.38 90 ASP A O 1
ATOM 768 N N . TYR A 1 91 ? -0.930 7.997 5.964 1.00 91.56 91 TYR A N 1
ATOM 769 C CA . TYR A 1 91 ? -1.872 6.908 5.701 1.00 91.56 91 TYR A CA 1
ATOM 770 C C . TYR A 1 91 ? -2.872 7.243 4.583 1.00 91.56 91 TYR A C 1
ATOM 772 O O . TYR A 1 91 ? -3.131 6.410 3.714 1.00 91.56 91 TYR A O 1
ATOM 780 N N . MET A 1 92 ? -3.411 8.464 4.559 1.00 88.88 92 MET A N 1
ATOM 781 C CA . MET A 1 92 ? -4.301 8.908 3.479 1.00 88.88 92 MET A CA 1
ATOM 782 C C . MET A 1 92 ? -3.563 9.035 2.142 1.00 88.88 92 MET A C 1
ATOM 784 O O . MET A 1 92 ? -4.075 8.606 1.108 1.00 88.88 92 MET A O 1
ATOM 788 N N . ASP A 1 93 ? -2.344 9.573 2.163 1.00 86.94 93 ASP A N 1
ATOM 789 C CA . ASP A 1 93 ? -1.466 9.635 0.995 1.00 86.94 93 ASP A CA 1
ATOM 790 C C . ASP A 1 93 ? -1.090 8.231 0.499 1.00 86.94 93 ASP A C 1
ATOM 792 O O . ASP A 1 93 ? -0.988 8.010 -0.710 1.00 86.94 93 ASP A O 1
ATOM 796 N N . ALA A 1 94 ? -0.970 7.251 1.397 1.00 89.56 94 ALA A N 1
ATOM 797 C CA . ALA A 1 94 ? -0.658 5.881 1.023 1.00 89.56 94 ALA A CA 1
ATOM 798 C C . ALA A 1 94 ? -1.712 5.273 0.089 1.00 89.56 94 ALA A C 1
ATOM 800 O O . ALA A 1 94 ? -1.376 4.722 -0.959 1.00 89.56 94 ALA A O 1
ATOM 801 N N . TRP A 1 95 ? -2.997 5.480 0.392 1.00 86.88 95 TRP A N 1
ATOM 802 C CA . TRP A 1 95 ? -4.100 5.059 -0.479 1.00 86.88 95 TRP A CA 1
ATOM 803 C C . TRP A 1 95 ? -4.043 5.668 -1.884 1.00 86.88 95 TRP A C 1
ATOM 805 O O . TRP A 1 95 ? -4.546 5.068 -2.834 1.00 86.88 95 TRP A O 1
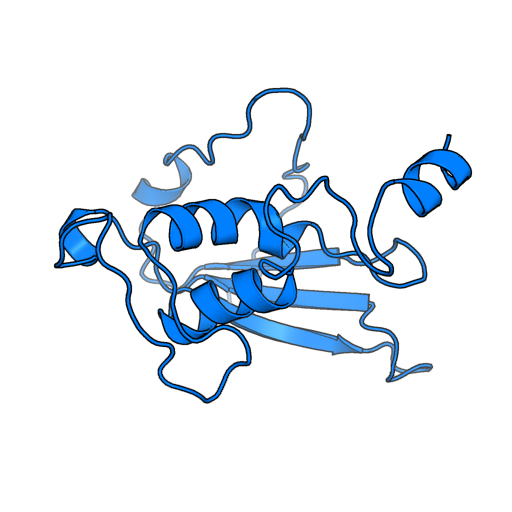ATOM 815 N N . LYS A 1 96 ? -3.424 6.842 -2.031 1.00 82.44 96 LYS A N 1
ATOM 816 C CA . LYS A 1 96 ? -3.273 7.530 -3.314 1.00 82.44 96 LYS A CA 1
ATOM 817 C C . LYS A 1 96 ? -2.044 7.056 -4.085 1.00 82.44 96 LYS A C 1
ATOM 819 O O . LYS A 1 96 ? -2.123 6.869 -5.296 1.00 82.44 96 LYS A O 1
ATOM 824 N N . TYR A 1 97 ? -0.909 6.906 -3.408 1.00 82.19 97 TYR A N 1
ATOM 825 C CA . TYR A 1 97 ? 0.377 6.727 -4.078 1.00 82.19 97 TYR A CA 1
ATOM 826 C C . TYR A 1 97 ? 0.792 5.264 -4.248 1.00 82.19 97 TYR A C 1
ATOM 828 O O . TYR A 1 97 ? 1.487 4.963 -5.217 1.00 82.19 97 TYR A O 1
ATOM 836 N N . THR A 1 98 ? 0.339 4.336 -3.394 1.00 84.75 98 THR A N 1
ATOM 837 C CA . THR A 1 98 ? 0.699 2.908 -3.503 1.00 84.75 98 THR A CA 1
ATOM 838 C C . THR A 1 98 ? 0.352 2.326 -4.874 1.00 84.75 98 THR A C 1
ATOM 840 O O . THR A 1 98 ? 1.166 1.629 -5.477 1.00 84.75 98 THR A O 1
ATOM 843 N N . PHE A 1 99 ? -0.823 2.655 -5.415 1.00 83.88 99 PHE A N 1
ATOM 844 C CA . PHE A 1 99 ? -1.316 2.064 -6.665 1.00 83.88 99 PHE A CA 1
ATOM 845 C C . PHE A 1 99 ? -0.783 2.738 -7.936 1.00 83.88 99 PHE A C 1
ATOM 847 O O . PHE A 1 99 ? -1.182 2.369 -9.039 1.00 83.88 99 PHE A O 1
ATOM 854 N N . LEU A 1 100 ? 0.144 3.693 -7.807 1.00 80.06 100 LEU A N 1
ATOM 855 C CA . LEU A 1 100 ? 0.832 4.303 -8.949 1.00 80.06 100 LEU A CA 1
ATOM 856 C C . LEU A 1 100 ? 2.025 3.476 -9.447 1.00 80.06 100 LEU A C 1
ATOM 858 O O . LEU A 1 100 ? 2.666 3.869 -10.422 1.00 80.06 100 LEU A O 1
ATOM 862 N N . PHE A 1 101 ? 2.314 2.335 -8.813 1.00 79.75 101 PHE A N 1
ATOM 863 C CA . PHE A 1 101 ? 3.355 1.424 -9.278 1.00 79.75 101 PHE A CA 1
ATOM 864 C C . PHE A 1 101 ? 3.179 1.043 -10.735 1.00 79.75 101 PHE A C 1
ATOM 866 O O . PHE A 1 101 ? 2.090 0.659 -11.168 1.00 79.75 101 PHE A O 1
ATOM 873 N N . GLN A 1 102 ? 4.298 1.040 -11.447 1.00 77.19 102 GLN A N 1
ATOM 874 C CA . GLN A 1 102 ? 4.430 0.394 -12.735 1.00 77.19 102 GLN A CA 1
ATOM 875 C C . GLN A 1 102 ? 5.704 -0.439 -12.741 1.00 77.19 102 GLN A C 1
ATOM 877 O O . GLN A 1 102 ? 6.713 -0.072 -12.142 1.00 77.19 102 GLN A O 1
ATOM 882 N N . ASN A 1 103 ? 5.642 -1.578 -13.426 1.00 77.19 103 ASN A N 1
ATOM 883 C CA . ASN A 1 103 ? 6.819 -2.397 -13.663 1.00 77.19 103 ASN A CA 1
ATOM 884 C C . ASN A 1 103 ? 7.693 -1.769 -14.764 1.00 77.19 103 ASN A C 1
ATOM 886 O O . ASN A 1 103 ? 7.286 -0.820 -15.435 1.00 77.19 103 ASN A O 1
ATOM 890 N N . ILE A 1 104 ? 8.880 -2.337 -14.988 1.00 78.44 104 ILE A N 1
ATOM 891 C CA . ILE A 1 104 ? 9.838 -1.858 -16.002 1.00 78.44 104 ILE A CA 1
ATOM 892 C C . ILE A 1 104 ? 9.271 -1.819 -17.434 1.00 78.44 104 ILE A C 1
ATOM 894 O O . ILE A 1 104 ? 9.808 -1.118 -18.287 1.00 78.44 104 ILE A O 1
ATOM 898 N N . GLU A 1 105 ? 8.182 -2.546 -17.701 1.00 82.06 105 GLU A N 1
ATOM 899 C CA . GLU A 1 105 ? 7.492 -2.574 -18.995 1.00 82.06 105 GLU A CA 1
ATOM 900 C C . GLU A 1 105 ? 6.278 -1.633 -19.054 1.00 82.06 105 GLU A C 1
ATOM 902 O O . GLU A 1 105 ? 5.615 -1.558 -20.087 1.00 82.06 105 GLU A O 1
ATOM 907 N N . SER A 1 106 ? 5.964 -0.932 -17.960 1.00 77.81 106 SER A N 1
ATOM 908 C CA . SER A 1 106 ? 4.764 -0.096 -17.808 1.00 77.81 106 SER A CA 1
ATOM 909 C C . SER A 1 106 ? 3.454 -0.845 -18.095 1.00 77.81 106 SER A C 1
ATOM 911 O O . SER A 1 106 ? 2.522 -0.301 -18.683 1.00 77.81 106 SER A O 1
ATOM 913 N N . ARG A 1 107 ? 3.402 -2.126 -17.715 1.00 79.94 107 ARG A N 1
ATOM 914 C CA . ARG A 1 107 ? 2.265 -3.038 -17.940 1.00 79.94 107 ARG A CA 1
ATOM 915 C C . ARG A 1 107 ? 1.726 -3.639 -16.645 1.00 79.94 107 ARG A C 1
ATOM 917 O O . ARG A 1 107 ? 1.064 -4.675 -16.670 1.00 79.94 107 ARG A O 1
ATOM 924 N N . HIS A 1 108 ? 2.042 -3.029 -15.507 1.00 84.38 108 HIS A N 1
ATOM 925 C CA . HIS A 1 108 ? 1.600 -3.563 -14.229 1.00 84.38 108 HIS A CA 1
ATOM 926 C C . HIS A 1 108 ? 0.096 -3.351 -14.047 1.00 84.38 108 HIS A C 1
ATOM 928 O O . HIS A 1 108 ? -0.414 -2.255 -14.282 1.00 84.38 108 HIS A O 1
ATOM 934 N N . SER A 1 109 ? -0.603 -4.393 -13.598 1.00 84.19 109 SER A N 1
ATOM 935 C CA . SER A 1 109 ? -2.043 -4.345 -13.332 1.00 84.19 109 SER A CA 1
ATOM 936 C C . SER A 1 109 ? -2.362 -4.604 -11.861 1.00 84.19 109 SER A C 1
ATOM 938 O O . SER A 1 109 ? -1.848 -5.541 -11.252 1.00 84.19 109 SER A O 1
ATOM 940 N N . TRP A 1 110 ? -3.270 -3.810 -11.304 1.00 83.88 110 TRP A N 1
ATOM 941 C CA . TRP A 1 110 ? -3.771 -3.984 -9.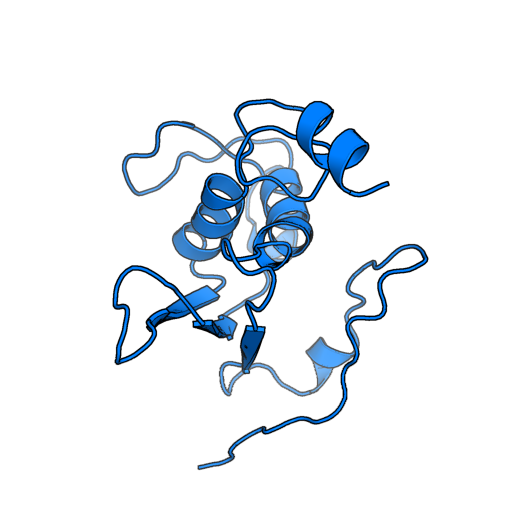943 1.00 83.88 110 TRP A CA 1
ATOM 942 C C . TRP A 1 110 ? -5.144 -4.651 -9.957 1.00 83.88 110 TRP A C 1
ATOM 944 O O . TRP A 1 110 ? -6.039 -4.229 -10.687 1.00 83.88 110 TRP A O 1
ATOM 954 N N . PHE A 1 111 ? -5.324 -5.669 -9.121 1.00 84.75 111 PHE A N 1
ATOM 955 C CA . PHE A 1 111 ? -6.604 -6.344 -8.923 1.00 84.75 111 PHE A CA 1
ATOM 956 C C . PHE A 1 111 ? -7.049 -6.163 -7.480 1.00 84.75 111 PHE A C 1
ATOM 958 O O . PHE A 1 111 ? -6.287 -6.458 -6.562 1.00 84.75 111 PHE A O 1
ATOM 965 N N . PHE A 1 112 ? -8.283 -5.716 -7.270 1.00 84.31 112 PHE A N 1
ATOM 966 C CA . PHE A 1 112 ? -8.789 -5.385 -5.941 1.00 84.31 112 PHE A CA 1
ATOM 967 C C . PHE A 1 112 ? -9.860 -6.375 -5.492 1.00 84.31 112 PHE A C 1
ATOM 969 O O . PHE A 1 112 ? -10.841 -6.616 -6.192 1.00 84.31 112 PHE A O 1
ATOM 976 N N . CYS A 1 113 ? -9.679 -6.905 -4.289 1.00 82.44 113 CYS A N 1
ATOM 977 C CA . CYS A 1 113 ? -10.612 -7.769 -3.587 1.00 82.44 113 CYS A CA 1
ATOM 978 C C . CYS A 1 113 ? -11.001 -7.093 -2.273 1.00 82.44 113 CYS A C 1
ATOM 980 O O . CYS A 1 113 ? -10.137 -6.618 -1.538 1.00 82.44 113 CYS A O 1
ATOM 982 N N . PHE A 1 114 ? -12.284 -7.090 -1.935 1.00 80.25 114 PHE A N 1
ATOM 983 C CA . PHE A 1 114 ? -12.763 -6.530 -0.673 1.00 80.25 114 PHE A CA 1
ATOM 984 C C . PHE A 1 114 ? -13.045 -7.651 0.321 1.00 80.25 114 PHE A C 1
ATOM 986 O O . PHE A 1 114 ? -13.587 -8.699 -0.039 1.00 80.25 114 PHE A O 1
ATOM 993 N N . HIS A 1 115 ? -12.683 -7.444 1.586 1.00 74.56 115 HIS A N 1
ATOM 994 C CA . HIS A 1 115 ? -13.088 -8.354 2.650 1.00 74.56 115 HIS A CA 1
ATOM 995 C C . HIS A 1 115 ? -14.625 -8.411 2.743 1.00 74.56 115 HIS A C 1
ATOM 997 O O . HIS A 1 115 ? -15.294 -7.385 2.631 1.00 74.56 115 HIS A O 1
ATOM 1003 N N . LYS A 1 116 ? -15.196 -9.602 2.984 1.00 63.75 116 LYS A N 1
ATOM 1004 C CA . LYS A 1 116 ? -16.655 -9.864 2.951 1.00 63.75 116 LYS A CA 1
ATOM 1005 C C . LYS A 1 116 ? -17.492 -8.966 3.881 1.00 63.75 116 LYS A C 1
ATOM 1007 O O . LYS A 1 116 ? -18.698 -8.861 3.704 1.00 63.75 116 LYS A O 1
ATOM 1012 N N . THR A 1 117 ? -16.863 -8.330 4.867 1.00 59.38 117 THR A N 1
ATOM 1013 C CA . THR A 1 117 ? -17.502 -7.424 5.837 1.00 59.38 117 THR A CA 1
ATOM 1014 C C . THR A 1 117 ? -17.582 -5.969 5.378 1.00 59.38 117 THR A C 1
ATOM 1016 O O . THR A 1 117 ? -18.181 -5.160 6.083 1.00 59.38 117 THR A O 1
ATOM 1019 N N . PHE A 1 118 ? -17.024 -5.610 4.216 1.00 60.06 118 PHE A N 1
ATOM 1020 C CA . PHE A 1 118 ? -17.311 -4.324 3.583 1.00 60.06 118 PHE A CA 1
ATOM 1021 C C . PHE A 1 118 ? -18.742 -4.354 3.045 1.00 60.06 118 PHE A C 1
ATOM 1023 O O . PHE A 1 118 ? -18.990 -4.666 1.883 1.00 60.06 118 PHE A O 1
ATOM 1030 N N . GLY A 1 119 ? -19.706 -4.068 3.922 1.00 49.31 119 GLY A N 1
ATOM 1031 C CA . GLY A 1 119 ? -21.079 -3.806 3.514 1.00 49.31 119 GLY A CA 1
ATOM 1032 C C . GLY A 1 119 ? -21.101 -2.706 2.450 1.00 49.31 119 GLY A C 1
ATOM 1033 O O . GLY A 1 119 ? -20.278 -1.789 2.484 1.00 49.31 119 GLY A O 1
ATOM 1034 N N . ALA A 1 120 ? -22.059 -2.796 1.523 1.00 47.91 120 ALA A N 1
ATOM 1035 C CA . ALA A 1 120 ? -22.242 -1.944 0.337 1.00 47.91 120 ALA A CA 1
ATOM 1036 C C . ALA A 1 120 ? -22.196 -0.413 0.574 1.00 47.91 120 ALA A C 1
ATOM 1038 O O . ALA A 1 120 ? -22.165 0.366 -0.372 1.00 47.91 120 ALA A O 1
ATOM 1039 N N . ILE A 1 121 ? -22.156 0.017 1.833 1.00 43.19 121 ILE A N 1
ATOM 1040 C CA . ILE A 1 121 ? -22.075 1.396 2.310 1.00 43.19 121 ILE A CA 1
ATOM 1041 C C . ILE A 1 121 ? -20.729 2.058 1.947 1.00 43.19 121 ILE A C 1
ATOM 1043 O O . ILE A 1 121 ? -20.695 3.262 1.711 1.00 43.19 121 ILE A O 1
ATOM 1047 N N . LEU A 1 122 ? -19.623 1.305 1.837 1.00 45.62 122 LEU A N 1
ATOM 1048 C CA . LEU A 1 122 ? -18.293 1.911 1.653 1.00 45.62 122 LEU A CA 1
ATOM 1049 C C . LEU A 1 122 ? -17.906 2.215 0.195 1.00 45.62 122 LEU A C 1
ATOM 1051 O O . LEU A 1 122 ? -16.962 2.962 -0.038 1.00 45.62 122 LEU A O 1
ATOM 1055 N N . ILE A 1 123 ? -18.637 1.690 -0.794 1.00 47.69 123 ILE A N 1
ATOM 1056 C CA . ILE A 1 123 ? -18.348 1.955 -2.218 1.00 47.69 123 ILE A CA 1
ATOM 1057 C C . ILE A 1 123 ? -18.706 3.411 -2.590 1.00 47.69 123 ILE A C 1
ATOM 1059 O O . ILE A 1 123 ? -18.166 3.961 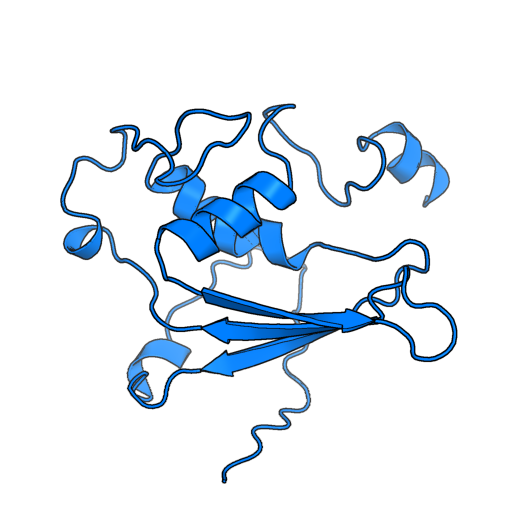-3.546 1.00 47.69 123 ILE A O 1
ATOM 1063 N N . HIS A 1 124 ? -19.545 4.075 -1.785 1.00 39.66 124 HIS A N 1
ATOM 1064 C CA . HIS A 1 124 ? -19.873 5.497 -1.931 1.00 39.66 124 HIS A CA 1
ATOM 1065 C C . HIS A 1 124 ? -18.849 6.457 -1.304 1.00 39.66 124 HIS A C 1
ATOM 1067 O O . HIS A 1 124 ? -18.950 7.668 -1.519 1.00 39.66 124 HIS A O 1
ATOM 1073 N N . LEU A 1 125 ? -17.864 5.963 -0.543 1.00 35.69 125 LEU A N 1
ATOM 1074 C CA . LEU A 1 125 ? -16.823 6.812 0.034 1.00 35.69 125 LEU A CA 1
ATOM 1075 C C . LEU A 1 125 ? -15.770 7.126 -1.031 1.00 35.69 125 LEU A C 1
ATOM 1077 O O . LEU A 1 125 ? -14.772 6.430 -1.182 1.00 35.69 125 LEU A O 1
ATOM 1081 N N . TYR A 1 126 ? 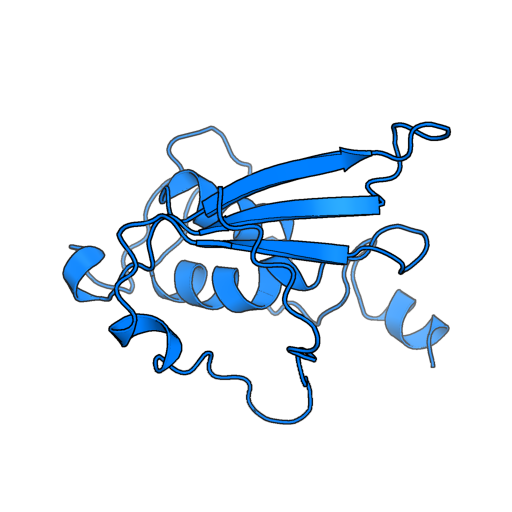-16.067 8.190 -1.781 1.00 37.03 126 TYR A N 1
ATOM 1082 C CA . TYR A 1 126 ? -15.138 9.115 -2.426 1.00 37.03 126 TYR A CA 1
ATOM 1083 C C . TYR A 1 126 ? -13.661 8.806 -2.142 1.00 37.03 126 TYR A C 1
ATOM 1085 O O . TYR A 1 126 ? -13.086 9.285 -1.166 1.00 37.03 126 TYR A O 1
ATOM 1093 N N . LEU A 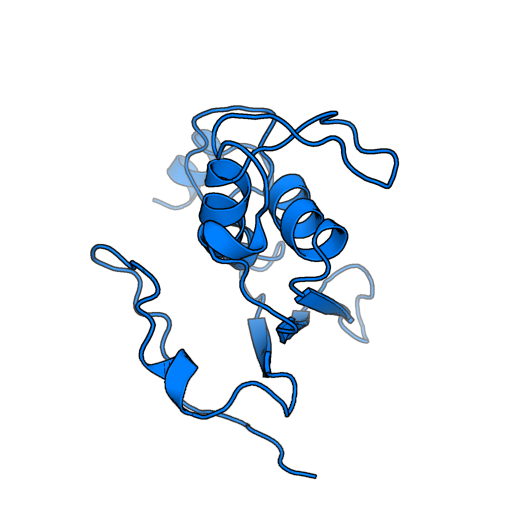1 127 ? -13.015 8.079 -3.054 1.00 39.38 127 LEU A N 1
ATOM 1094 C CA . LEU A 1 127 ? -11.595 8.303 -3.296 1.00 39.38 127 LEU A CA 1
ATOM 1095 C C . LEU A 1 127 ? -11.509 9.728 -3.872 1.00 39.38 127 LEU A C 1
ATOM 1097 O O . LEU A 1 127 ? -12.120 9.971 -4.917 1.00 39.38 127 LEU A O 1
ATOM 1101 N N . PRO A 1 128 ? -10.850 10.703 -3.217 1.00 32.56 128 PRO A N 1
ATOM 1102 C CA . PRO A 1 128 ? -10.749 12.059 -3.740 1.00 32.56 128 PRO A CA 1
ATOM 1103 C C . PRO A 1 128 ? -9.771 12.069 -4.924 1.00 32.56 128 PRO A C 1
ATOM 1105 O O . PRO A 1 128 ? -8.630 12.515 -4.821 1.00 32.56 128 PRO A O 1
ATOM 1108 N N . PHE A 1 129 ? -10.209 11.552 -6.070 1.00 40.38 129 PHE A N 1
ATOM 1109 C CA . PHE A 1 129 ? -9.517 11.710 -7.340 1.00 40.38 129 PHE A CA 1
ATOM 1110 C C . PHE A 1 129 ? -9.872 13.083 -7.899 1.00 40.38 129 PHE A C 1
ATOM 1112 O O . PHE A 1 129 ? -10.817 13.250 -8.666 1.00 40.38 129 PHE A O 1
ATOM 1119 N N . ASN A 1 130 ? -9.120 14.093 -7.468 1.00 27.02 130 ASN A N 1
ATOM 1120 C CA . ASN A 1 130 ? -9.141 15.392 -8.122 1.00 27.02 130 ASN A CA 1
ATOM 1121 C C . ASN A 1 130 ? -8.544 15.235 -9.530 1.00 27.02 130 ASN A C 1
ATOM 1123 O O . ASN A 1 130 ? -7.374 14.887 -9.673 1.00 27.02 130 ASN A O 1
ATOM 1127 N N . SER A 1 131 ? -9.416 15.434 -10.521 1.00 32.78 131 SER A N 1
ATOM 1128 C CA . SER A 1 131 ? -9.164 15.782 -11.926 1.00 32.78 131 SER A CA 1
ATOM 1129 C C . SER A 1 131 ? -8.035 15.036 -12.665 1.00 32.78 131 SER A C 1
ATOM 1131 O O . SER A 1 131 ? -6.856 15.357 -12.558 1.00 32.78 131 SER A O 1
ATOM 1133 N N . ASN A 1 132 ? -8.465 14.136 -13.563 1.00 28.66 132 ASN A N 1
ATOM 1134 C CA . ASN A 1 132 ? -7.724 13.489 -14.665 1.00 28.66 132 ASN A CA 1
ATOM 1135 C C . ASN A 1 132 ? -7.050 12.130 -14.424 1.00 28.66 132 ASN A C 1
ATOM 1137 O O . ASN A 1 132 ? -6.283 11.685 -15.275 1.00 28.66 132 ASN A O 1
ATOM 1141 N N . LEU A 1 133 ? -7.422 11.396 -13.375 1.00 30.19 133 LEU A N 1
ATOM 1142 C CA . LEU A 1 133 ? -7.137 9.960 -13.307 1.00 30.19 133 LEU A CA 1
ATOM 1143 C C . LEU A 1 133 ? -8.445 9.180 -13.156 1.00 30.19 133 LEU A C 1
ATOM 1145 O O . LEU A 1 133 ? -8.884 8.860 -12.055 1.00 30.19 133 LEU A O 1
ATOM 1149 N N . PHE A 1 134 ? -9.085 8.897 -14.292 1.00 25.53 134 PHE A N 1
ATOM 1150 C CA . PHE A 1 134 ? -10.055 7.813 -14.370 1.00 25.53 134 PHE A CA 1
ATOM 1151 C C . PHE A 1 134 ? -9.294 6.521 -14.066 1.00 25.53 134 PHE A C 1
ATOM 1153 O O . PHE A 1 134 ? -8.644 5.958 -14.946 1.00 25.53 134 PHE A O 1
ATOM 1160 N N . ILE A 1 135 ? -9.374 6.025 -12.830 1.00 33.69 135 ILE A N 1
ATOM 1161 C CA . ILE A 1 135 ? -9.281 4.581 -12.644 1.00 33.69 135 ILE A CA 1
ATOM 1162 C C . ILE A 1 135 ? -10.512 4.046 -13.359 1.00 33.69 135 ILE A C 1
ATOM 1164 O O . ILE A 1 135 ? -11.636 4.180 -12.877 1.00 33.69 135 ILE A O 1
ATOM 1168 N N . VAL A 1 136 ? -10.302 3.556 -14.578 1.00 27.44 136 VAL A N 1
ATOM 1169 C CA . VAL A 1 136 ? -11.317 2.864 -15.360 1.00 27.44 136 VAL A CA 1
ATOM 1170 C C . VAL A 1 136 ? -11.752 1.657 -14.535 1.00 27.44 136 VAL A C 1
ATOM 1172 O O . VAL A 1 136 ? -11.138 0.596 -14.562 1.00 27.44 136 VAL A O 1
ATOM 1175 N N . LEU A 1 137 ? -12.821 1.835 -13.764 1.00 33.81 137 LEU A N 1
ATOM 1176 C CA . LEU A 1 137 ? -13.638 0.753 -13.241 1.00 33.81 137 LEU A CA 1
ATOM 1177 C C . LEU A 1 137 ? -14.428 0.153 -14.414 1.00 33.81 137 LEU A C 1
ATOM 1179 O O . LEU A 1 137 ? -15.627 0.383 -14.532 1.00 33.81 137 LEU A O 1
ATOM 1183 N N . GLN A 1 138 ? -13.764 -0.586 -15.307 1.00 23.41 138 GLN A N 1
ATOM 1184 C CA . GLN A 1 138 ? -14.402 -1.475 -16.289 1.00 23.41 138 GLN A CA 1
ATOM 1185 C C . GLN A 1 138 ? -13.418 -2.592 -16.705 1.00 23.41 138 GLN A C 1
ATOM 1187 O O . GLN A 1 138 ? -12.315 -2.262 -17.135 1.00 23.41 138 GLN A O 1
ATOM 1192 N N . PRO A 1 139 ? -13.794 -3.885 -16.708 1.00 32.69 139 PRO A N 1
ATOM 1193 C CA . PRO A 1 139 ? -14.801 -4.566 -15.912 1.00 32.69 139 PRO A CA 1
ATOM 1194 C C . PRO A 1 139 ? -14.168 -5.291 -14.712 1.00 32.69 139 PRO A C 1
ATOM 1196 O O . PRO A 1 139 ? -13.181 -6.017 -14.802 1.00 32.69 139 PRO A O 1
ATOM 1199 N N . ILE A 1 140 ? -14.822 -5.096 -13.576 1.00 33.34 140 ILE A N 1
ATOM 1200 C CA . ILE A 1 140 ? -15.092 -6.094 -12.543 1.00 33.34 140 ILE A CA 1
ATOM 1201 C C . ILE A 1 140 ? -14.919 -7.539 -13.056 1.00 33.34 140 ILE A C 1
ATOM 1203 O O . ILE A 1 140 ? -15.730 -8.028 -13.836 1.00 33.34 140 ILE A O 1
ATOM 1207 N N . PHE A 1 141 ? -13.926 -8.249 -12.526 1.00 25.47 141 PHE A N 1
ATOM 1208 C CA . PHE A 1 141 ? -14.087 -9.664 -12.198 1.00 25.47 141 PHE A CA 1
ATOM 1209 C C . PHE A 1 141 ? -14.138 -9.761 -10.675 1.00 25.47 141 PHE A C 1
ATOM 1211 O O . PHE A 1 141 ? -13.155 -10.088 -10.015 1.00 25.47 141 PHE A O 1
ATOM 1218 N N . ILE A 1 142 ? -15.296 -9.433 -10.097 1.00 28.67 142 ILE A N 1
ATOM 1219 C CA . ILE A 1 142 ? -15.629 -9.936 -8.766 1.00 28.67 142 ILE A CA 1
ATOM 1220 C C . ILE A 1 142 ? -15.951 -11.414 -8.989 1.00 28.67 142 ILE A C 1
ATOM 1222 O O . ILE A 1 142 ? -17.044 -11.764 -9.428 1.00 28.67 142 ILE A O 1
ATOM 1226 N N . ILE A 1 143 ? -14.967 -12.280 -8.756 1.00 24.23 143 ILE A N 1
ATOM 1227 C CA . ILE A 1 143 ? -15.217 -13.714 -8.647 1.00 24.23 143 ILE A CA 1
ATOM 1228 C C . ILE A 1 143 ? -15.890 -13.914 -7.288 1.00 24.23 143 ILE A C 1
ATOM 1230 O O . ILE A 1 143 ? -15.231 -13.895 -6.248 1.00 24.23 143 ILE A O 1
ATOM 1234 N N . TYR A 1 144 ? -17.214 -14.051 -7.295 1.00 24.03 144 TYR A N 1
ATOM 1235 C CA . TYR A 1 144 ? -17.931 -14.637 -6.171 1.00 24.03 144 TYR A CA 1
ATOM 1236 C C . TYR A 1 144 ? -17.645 -16.145 -6.177 1.00 24.03 144 TYR A C 1
ATOM 1238 O O . TYR A 1 144 ? -17.940 -16.817 -7.162 1.00 24.03 144 TYR A O 1
ATOM 1246 N N . ASN A 1 145 ? -17.048 -16.647 -5.094 1.00 30.33 145 ASN A N 1
ATOM 1247 C CA . ASN A 1 145 ? -17.112 -18.055 -4.693 1.00 30.33 145 ASN A CA 1
ATOM 1248 C C . ASN A 1 145 ? -18.040 -18.159 -3.485 1.00 30.33 145 ASN A C 1
ATOM 1250 O O . ASN A 1 145 ? -17.835 -17.364 -2.528 1.00 30.33 145 ASN A O 1
#

Organism: Cephalotus follicularis (NCBI:txid3775)

Secondary structure (DSSP, 8-state):
-HHHHHHHSPTT--S--SSTT--HHHHHHHHHHTTSEEEEEEE-SS-TTSEEEEEEEE-----HHHH-S-TTSPEEPSS--SS-EE-HHHHHHHHHHGGG---TTS--EEEEEE-TT--GGGGGS-----SS-------------

pLDDT: mean 71.1, std 21.83, range [23.41, 93.12]

Radius of gyration: 16.34 Å; chains: 1; bounding box: 37×34×41 Å